Protein AF-A0AAV8ZTX4-F1 (afdb_monomer_lite)

pLDDT: mean 80.05, std 14.38, range [42.94, 93.75]

InterPro domains:
  IPR023614 Porin domain superfamily [G3DSA:2.40.160.10] (1-69)
  IPR027246 Eukaryotic porin/Tom40 [PF01459] (6-69)
  IPR037930 Tom40 [PTHR10802] (2-69)

Radius of gyration: 16.91 Å; chains: 1; bounding box: 51×26×39 Å

Sequence (69 aa):
MYSFLYTTENVQISGTVGVSGVHLCYYQKASKQLQIGVELEANHRMQEAVASIGYQVDLPKSEVVFKGK

Structure (mmCIF, N/CA/C/O backbone):
data_AF-A0AAV8ZTX4-F1
#
_entry.id   AF-A0AAV8ZTX4-F1
#
loop_
_atom_site.group_PDB
_atom_site.id
_atom_site.type_symbol
_atom_site.label_atom_id
_atom_site.label_alt_id
_atom_site.label_comp_id
_atom_site.label_asym_id
_atom_site.label_entity_id
_atom_site.label_seq_id
_atom_site.pdbx_PDB_ins_code
_atom_site.Cartn_x
_atom_site.Cartn_y
_atom_site.Cartn_z
_atom_site.occupancy
_atom_site.B_iso_or_equiv
_atom_site.auth_seq_id
_atom_site.auth_comp_id
_atom_site.auth_asym_id
_atom_site.auth_atom_id
_atom_site.pdbx_PDB_model_num
ATOM 1 N N . MET A 1 1 ? 16.385 3.594 -8.803 1.00 75.31 1 MET A N 1
ATOM 2 C CA . MET A 1 1 ? 15.147 3.115 -8.158 1.00 75.31 1 MET A CA 1
ATOM 3 C C . MET A 1 1 ? 14.777 4.164 -7.134 1.00 75.31 1 MET A C 1
ATOM 5 O O . MET A 1 1 ? 15.572 4.399 -6.234 1.00 75.31 1 MET A O 1
ATOM 9 N N . TYR A 1 2 ? 13.675 4.874 -7.354 1.00 85.12 2 TYR A N 1
ATOM 10 C CA . TYR A 1 2 ? 13.215 5.944 -6.471 1.00 85.12 2 TYR A CA 1
ATOM 11 C C . TYR A 1 2 ? 12.036 5.422 -5.663 1.00 85.12 2 TYR A C 1
ATOM 13 O O . TYR A 1 2 ? 11.113 4.852 -6.237 1.00 85.12 2 TYR A O 1
ATOM 21 N N . SER A 1 3 ? 12.066 5.602 -4.350 1.00 91.75 3 SER A N 1
ATOM 22 C CA . SER A 1 3 ? 10.969 5.232 -3.462 1.00 91.75 3 SER A CA 1
ATOM 23 C C . SER A 1 3 ? 10.556 6.434 -2.632 1.00 91.75 3 SER A C 1
ATOM 25 O O . SER A 1 3 ? 11.414 7.168 -2.141 1.00 91.75 3 SER A O 1
ATOM 27 N N . PHE A 1 4 ? 9.256 6.612 -2.446 1.00 92.25 4 PHE A N 1
ATOM 28 C CA . PHE A 1 4 ? 8.688 7.584 -1.528 1.00 92.25 4 PHE A CA 1
ATOM 29 C C . PHE A 1 4 ? 7.749 6.878 -0.554 1.00 92.25 4 PHE A C 1
ATOM 31 O O . PHE A 1 4 ? 7.070 5.912 -0.902 1.00 92.25 4 PHE A O 1
ATOM 38 N N . LEU A 1 5 ? 7.734 7.364 0.681 1.00 92.31 5 LEU A N 1
ATOM 39 C CA . LEU A 1 5 ? 6.827 6.932 1.733 1.00 92.31 5 LEU A CA 1
ATOM 40 C C . LEU A 1 5 ? 6.264 8.188 2.385 1.00 92.31 5 LEU A C 1
ATOM 42 O O . LEU A 1 5 ? 7.013 9.062 2.818 1.00 92.31 5 LEU A O 1
ATOM 46 N N . TYR A 1 6 ? 4.947 8.260 2.448 1.00 91.06 6 TYR A N 1
ATOM 47 C CA . TYR A 1 6 ? 4.206 9.315 3.101 1.00 91.06 6 TYR A CA 1
ATOM 48 C C . TYR A 1 6 ? 3.252 8.686 4.106 1.00 91.06 6 TYR A C 1
ATOM 50 O O . TYR A 1 6 ? 2.312 7.990 3.730 1.00 91.06 6 TYR A O 1
ATOM 58 N N . THR A 1 7 ? 3.497 8.928 5.388 1.00 92.50 7 THR A N 1
ATOM 59 C CA . THR A 1 7 ? 2.671 8.404 6.477 1.00 92.50 7 THR A CA 1
ATOM 60 C C . THR A 1 7 ? 2.060 9.570 7.240 1.00 92.50 7 THR A C 1
ATOM 62 O O . THR A 1 7 ? 2.755 10.486 7.672 1.00 92.50 7 THR A O 1
ATOM 65 N N . THR A 1 8 ? 0.746 9.530 7.399 1.00 90.94 8 THR A N 1
ATOM 66 C CA . THR A 1 8 ? -0.067 10.409 8.245 1.00 90.94 8 THR A CA 1
ATOM 67 C C . THR A 1 8 ? -0.708 9.558 9.349 1.00 90.94 8 THR A C 1
ATOM 69 O O . THR A 1 8 ? -0.557 8.340 9.360 1.00 90.94 8 THR A O 1
ATOM 72 N N . GLU A 1 9 ? -1.454 10.160 10.276 1.00 85.44 9 GLU A N 1
ATOM 73 C CA . GLU A 1 9 ? -2.089 9.443 11.396 1.00 85.44 9 GLU A CA 1
ATOM 74 C C . GLU A 1 9 ? -2.996 8.275 10.970 1.00 85.44 9 GLU A C 1
ATOM 76 O O . GLU A 1 9 ? -3.045 7.255 11.652 1.00 85.44 9 GLU A O 1
ATOM 81 N N . ASN A 1 10 ? -3.693 8.401 9.836 1.00 87.69 10 ASN A N 1
ATOM 82 C CA . ASN A 1 10 ? -4.673 7.411 9.374 1.00 87.69 10 ASN A CA 1
ATOM 83 C C . ASN A 1 10 ? -4.402 6.889 7.960 1.00 87.69 10 ASN A C 1
ATOM 85 O O . ASN A 1 10 ? -5.148 6.047 7.474 1.00 87.69 10 ASN A O 1
ATOM 89 N N . VAL A 1 11 ? -3.390 7.401 7.264 1.00 89.69 11 VAL A N 1
ATOM 90 C CA . VAL A 1 11 ? -3.128 7.072 5.858 1.00 89.69 11 VAL A CA 1
ATOM 91 C C . VAL A 1 11 ? -1.640 6.847 5.674 1.00 89.69 11 VAL A C 1
ATOM 93 O O . VA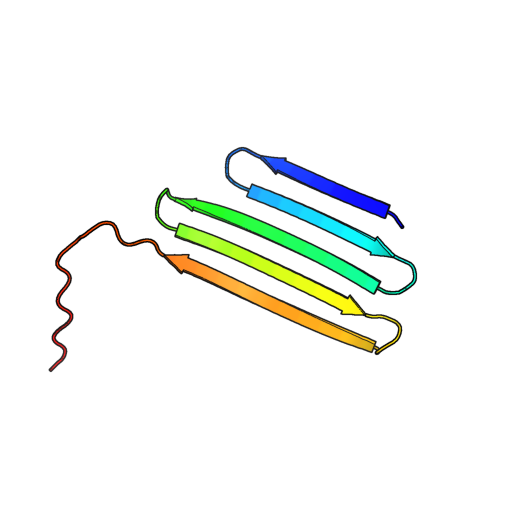L A 1 11 ? -0.830 7.625 6.163 1.00 89.69 11 VAL A O 1
ATOM 96 N N . GLN A 1 12 ? -1.283 5.806 4.941 1.00 93.06 12 GLN A N 1
ATOM 97 C CA . GLN A 1 12 ? 0.074 5.497 4.543 1.00 93.06 12 GLN A CA 1
ATOM 98 C C . GLN A 1 12 ? 0.097 5.269 3.038 1.00 93.06 12 GLN A C 1
ATOM 100 O O . GLN A 1 12 ? -0.605 4.412 2.517 1.00 93.06 12 GLN A O 1
ATOM 105 N N . ILE A 1 13 ? 0.905 6.047 2.338 1.00 92.75 13 ILE A N 1
ATOM 106 C CA . ILE A 1 13 ? 1.085 5.953 0.897 1.00 92.75 13 ILE A CA 1
ATOM 107 C C . ILE A 1 13 ? 2.554 5.670 0.652 1.00 92.75 13 ILE A C 1
ATOM 109 O O . ILE A 1 13 ? 3.414 6.436 1.078 1.00 92.75 13 ILE A O 1
ATOM 113 N N . SER A 1 14 ? 2.860 4.588 -0.038 1.00 93.06 14 SER A N 1
ATOM 114 C CA . SER A 1 14 ? 4.199 4.309 -0.527 1.00 93.06 14 SER A CA 1
ATOM 115 C C . SER A 1 14 ? 4.176 4.127 -2.030 1.00 93.06 14 SER A C 1
ATOM 117 O O . SER A 1 14 ? 3.194 3.689 -2.623 1.00 93.06 14 SER A O 1
ATOM 119 N N . GLY A 1 15 ? 5.276 4.492 -2.666 1.00 93.75 15 GLY A N 1
ATOM 120 C CA . GLY A 1 15 ? 5.442 4.287 -4.087 1.00 93.75 15 GLY A CA 1
ATOM 121 C C . GLY A 1 15 ? 6.894 4.058 -4.428 1.00 93.75 15 GLY A C 1
ATOM 122 O O . GLY A 1 15 ? 7.778 4.745 -3.927 1.00 93.75 15 GLY A O 1
ATOM 123 N N . THR A 1 16 ? 7.143 3.079 -5.280 1.00 92.25 16 THR A N 1
ATOM 124 C CA . THR A 1 16 ? 8.465 2.714 -5.761 1.00 92.25 16 THR A CA 1
ATOM 125 C C . THR A 1 16 ? 8.446 2.700 -7.275 1.00 92.25 16 THR A C 1
ATOM 127 O O . THR A 1 16 ? 7.660 1.991 -7.895 1.00 92.25 16 THR A O 1
ATOM 130 N N . VAL A 1 17 ? 9.330 3.484 -7.875 1.00 89.75 17 VAL A N 1
ATOM 131 C CA . VAL A 1 17 ? 9.505 3.586 -9.319 1.00 89.75 17 VAL A CA 1
ATOM 132 C C . VAL A 1 17 ? 10.895 3.068 -9.665 1.00 89.75 17 VAL A C 1
ATOM 134 O O . VAL A 1 17 ? 11.931 3.614 -9.257 1.00 89.75 17 VAL A O 1
ATOM 137 N N . GLY A 1 18 ? 10.917 1.969 -10.405 1.00 87.31 18 GLY A N 1
ATOM 138 C CA . GLY A 1 18 ? 12.114 1.313 -10.904 1.00 87.31 18 GLY A CA 1
ATOM 139 C C . GLY A 1 18 ? 12.111 1.219 -12.425 1.00 87.31 18 GLY A C 1
ATOM 140 O O . GLY A 1 18 ? 11.117 1.478 -13.091 1.00 87.31 18 GLY A O 1
ATOM 141 N N . VAL A 1 19 ? 13.248 0.803 -12.978 1.00 80.75 19 VAL A N 1
ATOM 142 C CA . VAL A 1 19 ? 13.405 0.566 -14.424 1.00 80.75 19 VAL A CA 1
ATOM 143 C C . VAL A 1 19 ? 12.507 -0.587 -14.900 1.00 80.75 19 VAL A C 1
ATOM 145 O O . VAL A 1 19 ? 12.086 -0.620 -16.049 1.00 80.75 19 VAL A O 1
ATOM 148 N N . SER A 1 20 ? 12.190 -1.527 -14.006 1.00 81.81 20 SER A N 1
ATOM 149 C CA . SER A 1 20 ? 11.328 -2.681 -14.270 1.00 81.81 20 SER A CA 1
ATOM 150 C C . SER A 1 20 ? 9.831 -2.382 -14.151 1.00 81.81 20 SER A C 1
ATOM 152 O O . SER A 1 20 ? 9.027 -3.124 -14.711 1.00 81.81 20 SER A O 1
ATOM 154 N N . GLY A 1 21 ? 9.437 -1.323 -13.441 1.00 86.62 21 GLY A N 1
ATOM 155 C CA . GLY A 1 21 ? 8.033 -1.069 -13.138 1.00 86.62 21 GLY A CA 1
ATOM 156 C C . GLY A 1 21 ? 7.795 -0.064 -12.015 1.00 86.62 21 GLY A C 1
ATOM 157 O O . GLY A 1 21 ? 8.727 0.477 -11.415 1.00 86.62 21 GLY A O 1
ATOM 158 N N . VAL A 1 22 ? 6.518 0.173 -11.742 1.00 90.25 22 VAL A N 1
ATOM 159 C CA . VAL A 1 22 ? 5.993 1.077 -10.721 1.00 90.25 22 VAL A CA 1
ATOM 160 C C . VAL A 1 22 ? 5.155 0.264 -9.743 1.00 90.25 22 VAL A C 1
ATOM 162 O O . VAL A 1 22 ? 4.264 -0.459 -10.161 1.00 90.25 22 VAL A O 1
ATOM 165 N N . HIS A 1 23 ? 5.407 0.407 -8.448 1.00 91.44 23 HIS A N 1
ATOM 166 C CA . HIS A 1 23 ? 4.583 -0.168 -7.386 1.00 91.44 23 HIS A CA 1
ATOM 167 C C . HIS A 1 23 ? 4.072 0.971 -6.514 1.00 91.44 23 HIS A C 1
ATOM 169 O O . HIS A 1 23 ? 4.868 1.776 -6.042 1.00 91.44 23 HIS A O 1
ATOM 175 N N . LEU A 1 24 ? 2.770 1.062 -6.297 1.00 92.12 24 LEU A N 1
ATOM 176 C CA . LEU A 1 24 ? 2.119 2.047 -5.443 1.00 92.12 24 LEU A CA 1
ATOM 177 C C . LEU A 1 24 ? 1.274 1.298 -4.418 1.00 92.12 24 LEU A C 1
ATOM 179 O O . LEU A 1 24 ? 0.432 0.493 -4.792 1.00 92.12 24 LEU A O 1
ATOM 183 N N . CYS A 1 25 ? 1.453 1.584 -3.138 1.00 91.12 25 CYS A N 1
ATOM 184 C CA . CYS A 1 25 ? 0.607 1.065 -2.074 1.00 91.12 25 CYS A CA 1
ATOM 185 C C . CYS A 1 25 ? -0.047 2.249 -1.368 1.00 91.12 25 CYS A C 1
ATOM 187 O O . CYS A 1 25 ? 0.616 3.181 -0.919 1.00 91.12 25 CYS A O 1
ATOM 189 N N . TYR A 1 26 ? -1.361 2.217 -1.262 1.00 89.69 26 TYR A N 1
ATOM 190 C CA . TYR A 1 26 ? -2.163 3.170 -0.527 1.00 89.69 26 TYR A CA 1
ATOM 191 C C . TYR A 1 26 ? -2.912 2.418 0.559 1.00 89.69 26 TYR A C 1
ATOM 193 O O . TYR A 1 26 ? -3.701 1.525 0.290 1.00 89.69 26 TYR A O 1
ATOM 201 N N . TYR A 1 27 ? -2.686 2.790 1.800 1.00 89.12 27 TYR A N 1
ATOM 202 C CA . TYR A 1 27 ? -3.333 2.201 2.948 1.00 89.12 27 TYR A CA 1
ATOM 203 C C . TYR A 1 27 ? -4.019 3.306 3.739 1.00 89.12 27 TYR A C 1
ATOM 205 O O . TYR A 1 27 ? -3.421 4.334 4.044 1.00 89.12 27 TYR A O 1
ATOM 213 N N . GLN A 1 28 ? -5.284 3.108 4.079 1.00 85.94 28 GLN A N 1
ATOM 214 C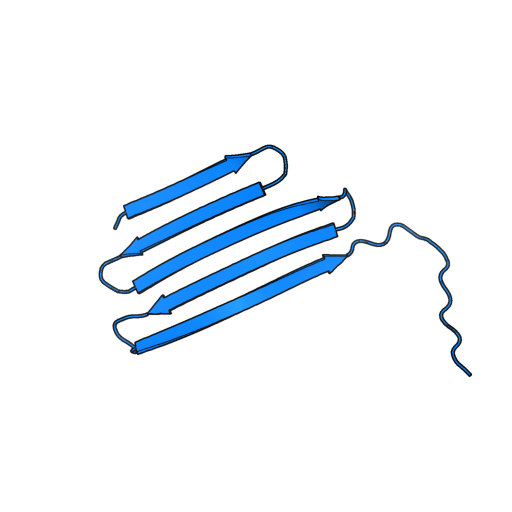 CA . GLN A 1 28 ? -6.077 4.038 4.863 1.00 85.94 28 GLN A CA 1
ATOM 215 C C . GLN A 1 28 ? -6.817 3.298 5.969 1.00 85.94 28 GLN A C 1
ATOM 217 O O . GLN A 1 28 ? -7.653 2.425 5.744 1.00 85.94 28 GLN A O 1
ATOM 222 N N . LYS A 1 29 ? -6.560 3.722 7.198 1.00 83.62 29 LYS A N 1
ATOM 223 C CA . LYS A 1 29 ? -7.281 3.313 8.389 1.00 83.62 29 LYS A CA 1
ATOM 224 C C . LYS A 1 29 ? -8.467 4.250 8.605 1.00 83.62 29 LYS A C 1
ATOM 226 O O . LYS A 1 29 ? -8.344 5.301 9.223 1.00 83.62 29 LYS A O 1
ATOM 231 N N . ALA A 1 30 ? -9.627 3.866 8.081 1.00 75.06 30 ALA A N 1
ATOM 232 C CA . ALA A 1 30 ? -10.858 4.643 8.209 1.00 75.06 30 ALA A CA 1
ATOM 233 C C . ALA A 1 30 ? -11.443 4.610 9.638 1.00 75.06 30 ALA A C 1
ATOM 235 O O . ALA A 1 30 ? -12.125 5.542 10.058 1.00 75.06 30 ALA A O 1
ATOM 236 N N . SER A 1 31 ? -11.205 3.544 10.409 1.00 74.44 31 SER A N 1
ATOM 237 C CA . SER A 1 31 ? -11.621 3.432 11.818 1.00 74.44 31 SER A CA 1
ATOM 238 C C . SER A 1 31 ? -10.794 2.376 12.560 1.00 74.44 31 SER A C 1
ATOM 240 O O . SER A 1 31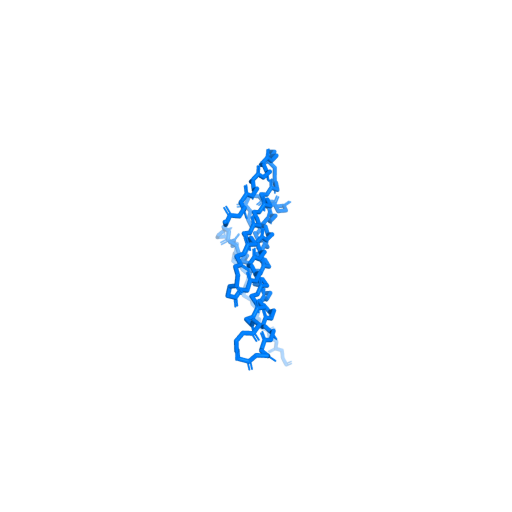 ? -10.033 1.633 11.946 1.00 74.44 31 SER A O 1
ATOM 242 N N . LYS A 1 32 ? -10.968 2.236 13.887 1.00 68.19 32 LYS A N 1
ATOM 243 C CA . LYS A 1 32 ? -10.337 1.147 14.679 1.00 68.19 32 LYS A CA 1
ATOM 244 C C . LYS A 1 32 ? -10.651 -0.259 14.147 1.00 68.19 32 LYS A C 1
ATOM 246 O O . LYS A 1 32 ? -9.920 -1.196 14.431 1.00 68.19 32 LYS A O 1
ATOM 251 N N . GLN A 1 33 ? -11.734 -0.358 13.393 1.00 65.69 33 GLN A N 1
ATOM 252 C CA . GLN A 1 33 ? -12.341 -1.573 12.881 1.00 65.69 33 GLN A CA 1
ATOM 253 C C . GLN A 1 33 ? -12.306 -1.662 11.357 1.00 65.69 33 GLN A C 1
ATOM 255 O O . GLN A 1 33 ? -12.672 -2.689 10.818 1.00 65.69 33 GLN A O 1
ATOM 260 N N . LEU A 1 34 ? -11.939 -0.595 10.645 1.00 77.50 34 LEU A N 1
ATOM 261 C CA . LEU A 1 34 ? -12.030 -0.554 9.188 1.00 77.50 34 LEU A CA 1
ATOM 262 C C . LEU A 1 34 ? -10.702 -0.085 8.614 1.00 77.50 34 LEU A C 1
ATOM 264 O O . LEU A 1 34 ? -10.266 1.041 8.866 1.00 77.50 34 LEU A O 1
ATOM 268 N N . GLN A 1 35 ? -10.081 -0.969 7.849 1.00 82.00 35 GLN A N 1
ATOM 269 C CA . GLN A 1 35 ? -8.816 -0.750 7.170 1.00 82.00 35 GLN A CA 1
ATOM 270 C C . GLN A 1 35 ? -9.043 -0.968 5.682 1.00 82.00 35 GLN A C 1
ATOM 272 O O . GLN A 1 35 ? -9.725 -1.909 5.285 1.00 82.00 35 GLN A O 1
ATOM 277 N N . ILE A 1 36 ? -8.496 -0.091 4.860 1.00 87.06 36 ILE A N 1
ATOM 278 C CA . ILE A 1 36 ? -8.597 -0.157 3.409 1.00 87.06 36 ILE A CA 1
ATOM 279 C C . ILE A 1 36 ? -7.172 -0.143 2.877 1.00 87.06 36 ILE A C 1
ATO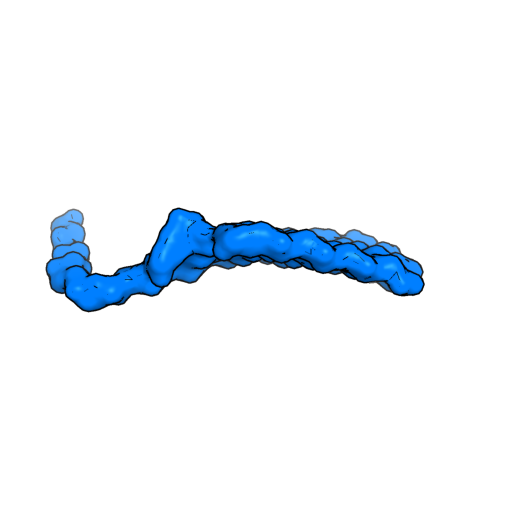M 281 O O . ILE A 1 36 ? -6.364 0.686 3.287 1.00 87.06 36 ILE A O 1
ATOM 285 N N . GLY A 1 37 ? -6.861 -1.077 1.993 1.00 89.94 37 GLY A N 1
ATOM 286 C CA . GLY A 1 37 ? -5.583 -1.184 1.311 1.00 89.94 37 GLY A CA 1
ATOM 287 C C . GLY A 1 37 ? -5.812 -1.226 -0.190 1.00 89.94 37 GLY A C 1
ATOM 288 O O . GLY A 1 37 ? -6.706 -1.906 -0.679 1.00 89.94 37 GLY A O 1
ATOM 289 N N . VAL A 1 38 ? -5.012 -0.484 -0.928 1.00 91.06 38 VAL A N 1
ATOM 290 C CA . VAL A 1 38 ? -4.972 -0.486 -2.380 1.00 91.06 38 VAL A CA 1
ATOM 291 C C . VAL A 1 38 ? -3.524 -0.670 -2.774 1.00 91.06 38 VAL A C 1
ATOM 293 O O . VAL A 1 38 ? -2.650 0.051 -2.307 1.00 91.06 38 VAL A O 1
ATOM 296 N N . GLU A 1 39 ? 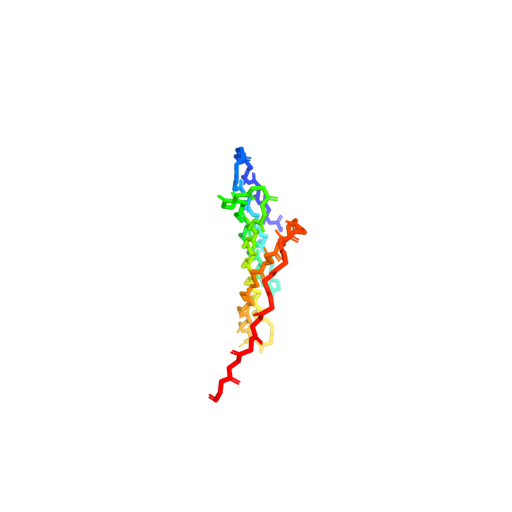-3.265 -1.627 -3.639 1.00 91.50 39 GLU A N 1
ATOM 297 C CA . GLU A 1 39 ? -1.938 -1.918 -4.153 1.00 91.50 39 GLU A CA 1
ATOM 298 C C . GLU A 1 39 ? -2.019 -1.901 -5.670 1.00 91.50 39 GLU A C 1
ATOM 300 O O . GLU A 1 39 ? -2.899 -2.515 -6.264 1.00 91.50 39 GLU A O 1
ATOM 305 N N . LEU A 1 40 ? -1.131 -1.159 -6.307 1.00 90.19 40 LEU A N 1
ATOM 306 C CA . LEU A 1 40 ? -1.049 -1.047 -7.748 1.00 90.19 40 LEU A CA 1
ATOM 307 C C . LEU A 1 40 ? 0.368 -1.376 -8.172 1.00 90.19 40 LEU A C 1
ATOM 309 O O . LEU A 1 40 ? 1.320 -0.703 -7.792 1.00 90.19 40 LEU A O 1
ATOM 313 N N . GLU A 1 41 ? 0.496 -2.400 -8.991 1.00 89.81 41 GLU A N 1
ATOM 314 C CA . GLU A 1 41 ? 1.757 -2.881 -9.518 1.00 89.81 41 GLU A CA 1
ATOM 315 C C . GLU A 1 41 ? 1.701 -2.832 -11.041 1.00 89.81 41 GLU A C 1
ATOM 317 O O . GLU A 1 41 ? 0.879 -3.488 -11.670 1.00 89.81 41 GLU A O 1
ATOM 322 N N . ALA A 1 42 ? 2.567 -2.029 -11.643 1.00 88.75 42 ALA A N 1
ATOM 323 C CA . ALA A 1 42 ? 2.695 -1.870 -13.079 1.00 88.75 42 ALA A CA 1
ATOM 324 C C . ALA A 1 42 ? 4.093 -2.309 -13.514 1.00 88.75 42 ALA A C 1
ATOM 326 O O . ALA A 1 42 ? 5.087 -1.641 -13.238 1.00 88.75 42 ALA A O 1
ATOM 327 N N . ASN A 1 43 ? 4.181 -3.427 -14.220 1.00 85.88 43 ASN A N 1
ATOM 328 C CA . ASN A 1 43 ? 5.425 -3.994 -14.709 1.00 85.88 43 ASN A CA 1
ATOM 329 C C . ASN A 1 43 ? 5.613 -3.649 -16.189 1.00 85.88 43 ASN A C 1
ATOM 331 O O . ASN A 1 43 ? 4.915 -4.169 -17.060 1.00 85.88 43 ASN A O 1
ATOM 335 N N . HIS A 1 44 ? 6.596 -2.802 -16.493 1.00 77.56 44 HIS A N 1
ATOM 336 C CA . HIS A 1 44 ? 6.850 -2.358 -17.866 1.00 77.56 44 HIS A CA 1
ATOM 337 C C . HIS A 1 44 ? 7.479 -3.464 -18.728 1.00 77.56 44 HIS A C 1
ATOM 339 O O . HIS A 1 44 ? 7.334 -3.457 -19.948 1.00 77.56 44 HIS A O 1
ATOM 345 N N . ARG A 1 45 ? 8.159 -4.442 -18.112 1.00 79.69 45 ARG A N 1
ATOM 346 C CA . ARG A 1 45 ? 8.755 -5.579 -18.832 1.00 79.69 45 ARG A CA 1
ATOM 347 C C . ARG A 1 45 ? 7.694 -6.566 -19.318 1.00 79.69 45 ARG A C 1
ATOM 349 O O . ARG A 1 45 ? 7.841 -7.120 -20.399 1.00 79.69 45 ARG A O 1
ATOM 356 N N . MET A 1 46 ? 6.660 -6.786 -18.508 1.00 82.56 46 MET A N 1
ATOM 357 C CA . MET A 1 46 ? 5.534 -7.671 -18.833 1.00 82.56 46 MET A CA 1
ATOM 358 C C . MET A 1 46 ? 4.382 -6.921 -19.525 1.00 82.56 46 MET A C 1
ATOM 360 O O . MET A 1 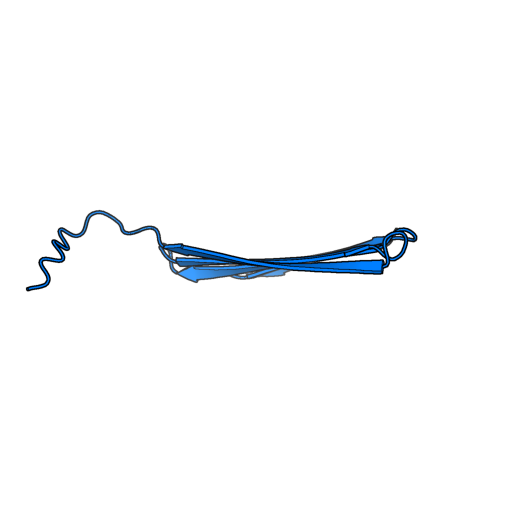46 ? 3.473 -7.559 -20.036 1.00 82.56 46 MET A O 1
ATOM 364 N N . GLN A 1 47 ? 4.424 -5.580 -19.553 1.00 81.81 47 GLN A N 1
ATOM 365 C CA . GLN A 1 47 ? 3.303 -4.705 -19.930 1.00 81.81 47 GLN A CA 1
ATOM 366 C C . GLN A 1 47 ? 2.011 -5.007 -19.151 1.00 81.81 47 GLN A C 1
ATOM 368 O O . GLN A 1 47 ? 0.907 -4.848 -19.668 1.00 81.81 47 GLN A O 1
ATOM 373 N N . GLU A 1 48 ? 2.147 -5.418 -17.893 1.00 83.81 48 GLU A N 1
ATOM 374 C CA . GLU A 1 48 ? 1.021 -5.764 -17.027 1.00 83.81 48 GLU A CA 1
ATOM 375 C C . GLU A 1 48 ? 0.838 -4.690 -15.962 1.00 83.81 48 GLU A C 1
ATOM 377 O O . GLU A 1 48 ? 1.809 -4.206 -15.383 1.00 83.81 48 GLU A O 1
ATOM 382 N N . ALA A 1 49 ? -0.412 -4.323 -15.698 1.00 85.56 49 ALA A N 1
ATOM 383 C CA . ALA A 1 49 ? -0.778 -3.458 -14.590 1.00 85.56 49 ALA A CA 1
ATOM 384 C C . ALA A 1 49 ? -1.878 -4.142 -13.782 1.00 85.56 49 ALA A C 1
ATOM 386 O O . ALA A 1 49 ? -2.964 -4.410 -14.297 1.00 85.56 49 ALA A O 1
ATOM 387 N N . VAL A 1 50 ? -1.582 -4.434 -12.523 1.00 90.12 50 VAL A N 1
ATOM 388 C CA . VAL A 1 50 ? -2.483 -5.086 -11.580 1.00 90.12 50 VAL A CA 1
ATOM 389 C C . VAL A 1 50 ? -2.822 -4.085 -10.490 1.00 90.12 50 VAL A C 1
ATOM 391 O O . VAL A 1 50 ? -1.935 -3.522 -9.857 1.00 90.12 50 VAL A O 1
ATOM 394 N N . ALA A 1 51 ? -4.115 -3.863 -10.276 1.00 89.19 51 ALA A N 1
ATOM 395 C CA . ALA A 1 51 ? -4.619 -3.073 -9.165 1.00 89.19 51 ALA A CA 1
ATOM 396 C C . ALA A 1 51 ? -5.442 -3.981 -8.249 1.00 89.19 51 ALA A C 1
ATOM 398 O O . ALA A 1 51 ? -6.445 -4.560 -8.667 1.00 89.19 51 ALA A O 1
ATOM 399 N N . SER A 1 52 ? -5.011 -4.088 -7.001 1.00 90.25 52 SER A N 1
ATOM 400 C CA . SER A 1 52 ? -5.635 -4.863 -5.940 1.00 90.25 52 SER A CA 1
ATOM 401 C C . SER A 1 52 ? -6.247 -3.904 -4.933 1.00 90.25 52 SER A C 1
ATOM 403 O O . SER A 1 52 ? -5.578 -3.011 -4.423 1.00 90.25 52 SER A O 1
ATOM 405 N N . ILE A 1 53 ? -7.531 -4.080 -4.643 1.00 87.00 53 ILE A N 1
ATOM 406 C CA . ILE A 1 53 ? -8.253 -3.285 -3.650 1.00 87.00 53 ILE A CA 1
ATOM 407 C C . ILE A 1 53 ? -8.749 -4.257 -2.588 1.00 87.00 53 ILE A C 1
ATOM 409 O O . ILE A 1 53 ? -9.503 -5.181 -2.887 1.00 87.00 53 ILE A O 1
ATOM 413 N N . GLY A 1 54 ? -8.320 -4.047 -1.351 1.00 85.94 54 GLY A N 1
ATOM 414 C CA . GLY A 1 54 ? -8.715 -4.815 -0.184 1.00 85.94 54 GLY A CA 1
ATOM 415 C C . GLY A 1 54 ? -9.325 -3.913 0.880 1.00 85.94 54 GLY A C 1
ATOM 416 O O . GLY A 1 54 ? -8.905 -2.777 1.090 1.00 85.94 54 GLY A O 1
ATOM 417 N N . TYR A 1 55 ? -10.319 -4.428 1.587 1.00 79.94 55 TYR A N 1
ATOM 418 C CA . TYR A 1 55 ? -10.832 -3.801 2.795 1.00 79.94 55 TYR A CA 1
ATOM 419 C C . TYR A 1 55 ? -10.959 -4.871 3.874 1.00 79.94 55 TYR A C 1
ATOM 421 O O . TYR A 1 55 ? -11.434 -5.977 3.625 1.00 79.94 55 TYR A O 1
ATOM 429 N N . GLN A 1 56 ? -10.514 -4.547 5.078 1.00 75.94 56 GLN A N 1
ATOM 430 C CA . GLN A 1 56 ? -10.617 -5.397 6.248 1.00 75.94 56 GLN A CA 1
ATOM 431 C C . GLN A 1 56 ? -11.523 -4.711 7.262 1.00 75.94 56 GLN A C 1
ATOM 433 O O . GLN A 1 56 ? -11.255 -3.589 7.700 1.00 75.94 56 GLN A O 1
ATOM 438 N N . VAL A 1 57 ? -12.604 -5.403 7.621 1.00 74.00 57 VAL A N 1
ATOM 439 C CA . VAL A 1 57 ? -13.532 -4.980 8.669 1.00 74.00 57 VAL A CA 1
ATOM 440 C C . VAL A 1 57 ? -13.352 -5.894 9.876 1.00 74.00 57 VAL A C 1
ATOM 442 O O . VAL A 1 57 ? -13.812 -7.031 9.881 1.00 74.00 57 VAL A O 1
ATOM 445 N N . ASP A 1 58 ? -12.688 -5.393 10.906 1.00 64.81 58 ASP A N 1
ATOM 446 C CA . ASP A 1 58 ? -12.636 -6.005 12.225 1.00 64.81 58 ASP A CA 1
ATOM 447 C C . ASP A 1 58 ? -13.927 -5.670 12.984 1.00 64.81 58 ASP A C 1
ATOM 449 O O . ASP A 1 58 ? -14.137 -4.551 13.448 1.00 64.81 58 ASP A O 1
ATOM 453 N N . LEU A 1 59 ? -14.832 -6.641 13.099 1.00 61.69 59 LEU A N 1
ATOM 454 C CA . LEU A 1 59 ? -16.032 -6.546 13.934 1.00 61.69 59 LEU A CA 1
ATOM 455 C C . LEU A 1 59 ? -15.688 -7.015 15.365 1.00 61.69 59 LEU A C 1
ATOM 457 O O . LEU A 1 59 ? -15.554 -8.217 15.597 1.00 61.69 59 LEU A O 1
ATOM 461 N N . PRO A 1 60 ? -15.561 -6.116 16.360 1.00 53.22 60 PRO A N 1
ATOM 462 C CA . PRO A 1 60 ? -15.397 -6.485 17.747 1.00 53.22 60 PRO A CA 1
ATOM 463 C C . PRO A 1 60 ? -16.755 -6.990 18.221 1.00 53.22 60 PRO A C 1
ATOM 465 O O . PRO A 1 60 ? -17.679 -6.196 18.363 1.00 53.22 60 PRO A O 1
ATOM 468 N N . LYS A 1 61 ? -16.873 -8.314 18.391 1.00 49.09 61 LYS A N 1
ATOM 469 C CA . LYS A 1 61 ? -17.955 -9.021 19.104 1.00 49.09 61 LYS A CA 1
ATOM 470 C C . LYS A 1 61 ? -19.249 -8.206 19.232 1.00 49.09 61 LYS A C 1
ATOM 472 O O . LYS A 1 61 ? -19.583 -7.723 20.308 1.00 49.09 61 LYS A O 1
ATOM 477 N N . SER A 1 62 ? -19.974 -8.068 18.132 1.00 50.47 62 SER A N 1
ATOM 478 C CA . SER A 1 62 ? -21.387 -7.731 18.199 1.00 50.47 62 SER A CA 1
ATOM 479 C C . SER A 1 62 ? -22.126 -8.928 17.633 1.00 50.47 62 SER A C 1
ATOM 481 O O . SER A 1 62 ? -21.784 -9.414 16.555 1.00 50.47 62 SER A O 1
ATOM 483 N N . GLU A 1 63 ? -23.056 -9.462 18.415 1.00 49.31 63 GLU A N 1
ATOM 484 C CA . GLU A 1 63 ? -23.940 -10.583 18.101 1.00 49.31 63 GLU A CA 1
ATOM 485 C C . GLU A 1 63 ? -24.864 -10.244 16.921 1.00 49.31 63 GLU A C 1
ATOM 487 O O . GLU A 1 63 ? -26.080 -10.148 17.065 1.00 49.31 63 GLU A O 1
ATOM 492 N N . VAL A 1 64 ? -24.316 -10.037 15.725 1.00 53.97 64 VAL A N 1
ATOM 493 C CA . VAL A 1 64 ? -25.132 -9.777 14.539 1.00 53.97 64 VAL A CA 1
ATOM 494 C C . VAL A 1 64 ? -25.385 -11.098 13.828 1.00 53.97 64 VAL A C 1
ATOM 496 O O . VAL A 1 64 ? -24.702 -11.492 12.886 1.00 53.97 64 VAL A O 1
ATOM 499 N N . VAL A 1 65 ? -26.389 -11.810 14.335 1.00 44.75 65 VAL A N 1
ATOM 500 C CA . VAL A 1 65 ? -27.011 -12.949 13.663 1.00 44.75 65 VAL A CA 1
ATOM 501 C C . VAL A 1 65 ? -27.795 -12.409 12.465 1.00 44.75 65 VAL A C 1
ATOM 503 O O . VAL A 1 65 ? -28.940 -11.980 12.598 1.00 44.75 65 VAL A O 1
ATOM 506 N N . PHE A 1 66 ? -27.195 -12.437 11.277 1.00 52.81 66 PHE A N 1
ATOM 507 C CA . PHE A 1 66 ? -27.949 -12.270 10.036 1.00 52.81 66 PHE A CA 1
ATOM 508 C C . PHE A 1 66 ? -28.730 -13.560 9.751 1.00 52.81 66 PHE A C 1
ATOM 510 O O . PHE A 1 66 ? -28.201 -14.523 9.201 1.00 52.81 66 PHE A O 1
ATOM 517 N N . LYS A 1 67 ? -30.007 -13.584 10.146 1.00 47.19 67 LYS A N 1
ATOM 518 C CA . LYS A 1 67 ? -31.012 -14.520 9.620 1.00 47.19 67 LYS A CA 1
ATOM 519 C C . LYS A 1 67 ? -31.809 -13.793 8.538 1.00 47.19 67 LYS A C 1
ATOM 521 O O . LYS A 1 67 ? -32.699 -13.011 8.858 1.00 47.19 67 LYS A O 1
ATOM 526 N N . GLY A 1 68 ? -31.470 -14.037 7.275 1.00 54.47 68 GLY A N 1
ATOM 527 C CA . GLY A 1 68 ? -32.327 -13.689 6.139 1.00 54.47 68 GLY A CA 1
ATOM 528 C C . GLY A 1 68 ? -33.388 -14.772 5.941 1.00 54.47 68 GLY A C 1
ATOM 529 O O . GLY A 1 68 ? -33.063 -15.955 6.049 1.00 54.47 68 GLY A O 1
ATOM 530 N N . LYS A 1 69 ? -34.641 -14.366 5.719 1.00 42.94 69 LYS A N 1
ATOM 531 C CA . LYS A 1 69 ? -35.691 -15.242 5.184 1.00 42.94 69 LYS A CA 1
ATOM 532 C C . LYS A 1 69 ? -35.628 -15.271 3.667 1.00 42.94 69 LYS A C 1
ATOM 534 O O . LYS A 1 69 ? -35.253 -14.222 3.101 1.00 42.94 69 LYS A O 1
#

Foldseek 3Di:
DDKDWDDDPFKIWIWDDDPQWIKIKIWGRPDPFKIKIWIWTQGPVVRDIDIDIDMGGHDDDDPPPPDDD

Secondary structure (DSSP, 8-state):
-EEEEEE-SSEEEEEEEETTEEEEEEEEEEETTEEEEEEEEEETTTTEEEEEEEEEE---S--------

Organism: NCBI:txid1586634